Protein AF-A0A453EXH3-F1 (afdb_monomer_lite)

Structure (mmCIF, N/CA/C/O backbone):
data_AF-A0A453EXH3-F1
#
_entry.id   AF-A0A453EXH3-F1
#
loop_
_atom_site.group_PDB
_atom_site.id
_atom_site.type_symbol
_atom_site.label_atom_id
_atom_site.label_alt_id
_atom_site.label_comp_id
_atom_site.label_asym_id
_atom_site.label_entity_id
_atom_site.label_seq_id
_atom_site.pdbx_PDB_ins_code
_atom_site.Cartn_x
_atom_site.Cartn_y
_atom_site.Cartn_z
_atom_site.occupancy
_atom_site.B_iso_or_equiv
_atom_site.auth_seq_id
_atom_site.auth_comp_id
_atom_site.auth_asym_id
_atom_site.auth_atom_id
_atom_site.pdbx_PDB_model_num
ATOM 1 N N . GLY A 1 1 ? 1.437 4.908 -8.042 1.00 78.19 1 GLY A N 1
ATOM 2 C CA . GLY A 1 1 ? 0.733 6.163 -8.399 1.00 78.19 1 GLY A CA 1
ATOM 3 C C . GLY A 1 1 ? -0.596 5.857 -9.071 1.00 78.19 1 GLY A C 1
ATOM 4 O O . GLY A 1 1 ? -0.788 4.722 -9.489 1.00 78.19 1 GLY A O 1
ATOM 5 N N . MET A 1 2 ? -1.505 6.835 -9.167 1.00 94.2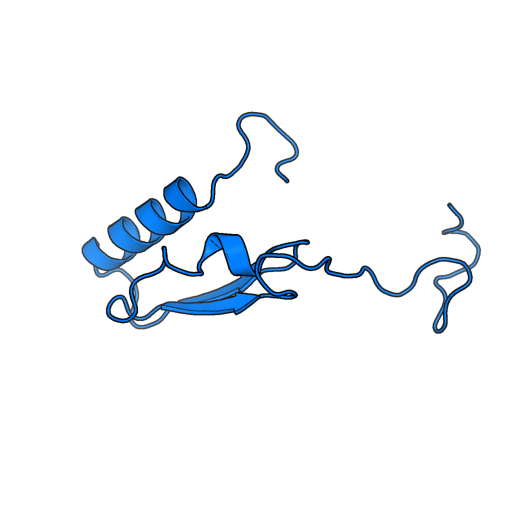5 2 MET A N 1
ATOM 6 C CA . MET A 1 2 ? -2.793 6.690 -9.872 1.00 94.25 2 MET A CA 1
ATOM 7 C C . MET A 1 2 ? -2.684 7.206 -11.319 1.00 94.25 2 MET A C 1
ATOM 9 O O . MET A 1 2 ? -1.978 8.189 -11.540 1.00 94.25 2 MET A O 1
ATOM 13 N N . PRO A 1 3 ? -3.387 6.604 -12.299 1.00 96.88 3 PRO A N 1
ATOM 14 C CA . PRO A 1 3 ? -3.364 7.059 -13.696 1.00 96.88 3 PRO A CA 1
ATOM 15 C C . PRO A 1 3 ? -4.130 8.375 -13.924 1.00 96.88 3 PRO A C 1
ATOM 17 O O . PRO A 1 3 ? -4.054 8.958 -15.002 1.00 96.88 3 PRO A O 1
ATOM 20 N N . THR A 1 4 ? -4.879 8.843 -12.923 1.00 96.56 4 THR A N 1
ATOM 21 C CA . THR A 1 4 ? -5.640 10.098 -12.933 1.00 96.56 4 THR A CA 1
ATOM 22 C C . THR A 1 4 ? -5.427 10.855 -11.627 1.00 96.56 4 THR A C 1
ATOM 24 O O . THR A 1 4 ? -5.103 10.246 -10.609 1.00 96.56 4 THR A O 1
ATOM 27 N N . TYR A 1 5 ? -5.666 12.168 -11.641 1.00 94.88 5 TYR A N 1
ATOM 28 C CA . TYR A 1 5 ? -5.660 12.984 -10.426 1.00 94.88 5 TYR A CA 1
ATOM 29 C C . TYR A 1 5 ? -7.002 12.933 -9.672 1.00 94.88 5 TYR A C 1
ATOM 31 O O . TYR A 1 5 ? -8.048 12.821 -10.319 1.00 94.88 5 TYR A O 1
ATOM 39 N N . PRO A 1 6 ? -6.987 13.093 -8.331 1.00 95.62 6 PRO A N 1
ATOM 40 C CA . PRO A 1 6 ? -5.800 13.165 -7.465 1.00 95.62 6 PRO A CA 1
ATOM 41 C C . PRO A 1 6 ? -5.124 11.793 -7.260 1.00 95.62 6 PRO A C 1
ATOM 43 O O . PRO A 1 6 ? -5.697 10.753 -7.580 1.00 95.62 6 PRO A O 1
ATOM 46 N N . TYR A 1 7 ? -3.894 11.793 -6.732 1.00 97.38 7 TYR A N 1
ATOM 47 C CA . TYR A 1 7 ? -3.219 10.561 -6.308 1.00 97.38 7 TYR A CA 1
ATOM 48 C C . TYR A 1 7 ? -3.862 9.967 -5.049 1.00 97.38 7 TYR A C 1
ATOM 50 O O . TYR A 1 7 ? -4.573 10.652 -4.321 1.00 97.38 7 TYR A O 1
ATOM 58 N N . LEU A 1 8 ? -3.595 8.682 -4.799 1.00 97.56 8 LEU A N 1
ATOM 59 C CA . LEU A 1 8 ? -3.986 8.011 -3.565 1.00 97.56 8 LEU A CA 1
ATOM 60 C C . LEU A 1 8 ? -2.931 8.282 -2.489 1.00 97.56 8 LEU A C 1
ATOM 62 O O . LEU A 1 8 ? -1.809 7.787 -2.602 1.00 97.56 8 LEU A O 1
ATOM 66 N N . TYR A 1 9 ? -3.296 9.056 -1.472 1.00 97.62 9 TYR A N 1
ATOM 67 C CA . TYR A 1 9 ? -2.454 9.296 -0.304 1.00 97.62 9 TYR A CA 1
ATOM 68 C C . TYR A 1 9 ? -2.652 8.192 0.747 1.00 97.62 9 TYR A C 1
ATOM 70 O O . TYR A 1 9 ? -3.704 7.549 0.809 1.00 97.62 9 TYR A O 1
ATOM 78 N N . GLY A 1 10 ? -1.611 7.917 1.539 1.00 97.81 10 GLY A N 1
ATOM 79 C CA . GLY A 1 10 ? -1.625 6.812 2.504 1.00 97.81 10 GLY A CA 1
ATOM 80 C C . GLY A 1 10 ? -2.605 7.023 3.659 1.00 97.81 10 GLY A C 1
ATOM 81 O O . GLY A 1 10 ? -3.306 6.091 4.053 1.00 97.81 10 GLY A O 1
ATOM 82 N N . ASP A 1 11 ? -2.723 8.255 4.146 1.00 98.25 11 ASP A N 1
ATOM 83 C CA . ASP A 1 11 ? -3.696 8.651 5.165 1.00 98.25 11 ASP A CA 1
ATOM 84 C C . ASP A 1 11 ? -5.141 8.494 4.670 1.00 98.25 11 ASP A C 1
ATOM 86 O O . ASP A 1 11 ? -5.954 7.870 5.357 1.00 98.25 11 ASP A O 1
ATOM 90 N N . ASP A 1 12 ? -5.435 8.940 3.447 1.00 98.50 12 ASP A N 1
ATOM 91 C CA . ASP A 1 12 ? -6.743 8.751 2.809 1.00 98.50 12 ASP A CA 1
ATOM 92 C C . ASP A 1 12 ? -7.115 7.261 2.705 1.00 98.50 12 ASP A C 1
ATOM 94 O O . ASP A 1 12 ? -8.240 6.859 3.033 1.00 98.50 12 ASP A O 1
ATOM 98 N N . LEU A 1 13 ? -6.170 6.417 2.271 1.00 98.44 13 LEU A N 1
ATOM 99 C CA . LEU A 1 13 ? -6.376 4.970 2.166 1.00 98.44 13 LEU A CA 1
ATOM 100 C C . LEU A 1 13 ? -6.682 4.349 3.535 1.00 98.44 13 LEU A C 1
ATOM 102 O O . LEU A 1 13 ? -7.658 3.604 3.685 1.00 98.44 13 LEU A O 1
ATOM 106 N N . VAL A 1 14 ? -5.866 4.659 4.540 1.00 98.62 14 VAL A N 1
ATOM 107 C CA . VAL A 1 14 ? -6.022 4.140 5.902 1.00 98.62 14 VAL A CA 1
ATOM 108 C C . VAL A 1 14 ? -7.342 4.600 6.524 1.00 98.62 14 VAL A C 1
ATOM 110 O O . VAL A 1 14 ? -8.018 3.811 7.191 1.00 98.62 14 VAL A O 1
ATOM 113 N N . ASP A 1 15 ? -7.775 5.830 6.271 1.00 98.75 15 ASP A N 1
ATOM 114 C CA . ASP A 1 15 ? -9.055 6.332 6.768 1.00 98.75 15 ASP A CA 1
ATOM 115 C C . ASP A 1 15 ? -10.252 5.614 6.142 1.00 98.75 15 ASP A C 1
ATOM 117 O O . ASP A 1 15 ? -11.250 5.345 6.824 1.00 98.75 15 ASP A O 1
ATOM 121 N N . VAL A 1 16 ? -10.160 5.218 4.873 1.00 98.62 16 VAL A N 1
ATOM 122 C CA . VAL A 1 16 ? -11.172 4.356 4.249 1.00 98.62 16 VAL A CA 1
ATOM 123 C C . VAL A 1 16 ? -11.167 2.954 4.864 1.00 98.62 16 VAL A C 1
ATOM 125 O O . VAL A 1 16 ? -12.247 2.402 5.095 1.00 98.62 16 VAL A O 1
ATOM 128 N N . LEU A 1 17 ? -10.005 2.389 5.210 1.00 98.75 17 LEU A N 1
ATOM 129 C CA . LEU A 1 17 ? -9.934 1.101 5.918 1.00 98.75 17 LEU A CA 1
ATOM 130 C C . LEU A 1 17 ? -10.587 1.180 7.306 1.00 98.75 17 LEU A C 1
ATOM 132 O O . LEU A 1 17 ? -11.393 0.312 7.649 1.00 98.75 17 LEU A O 1
ATOM 136 N N . LYS A 1 18 ? -10.349 2.256 8.065 1.00 98.69 18 LYS A N 1
ATOM 137 C CA . LYS A 1 18 ? -11.036 2.507 9.347 1.00 98.69 18 LYS A CA 1
ATOM 138 C C . LYS A 1 18 ? -12.553 2.618 9.165 1.00 98.69 18 LYS A C 1
ATOM 140 O O . LYS A 1 18 ? -13.309 2.007 9.918 1.00 98.69 18 LYS A O 1
ATOM 145 N N . LYS A 1 19 ? -13.024 3.339 8.141 1.00 98.81 19 LYS A N 1
ATOM 146 C CA . LYS A 1 19 ? -14.464 3.424 7.813 1.00 98.81 19 LYS A CA 1
ATOM 147 C C . LYS A 1 19 ? -15.044 2.052 7.465 1.00 98.81 19 LYS A C 1
ATOM 149 O O . LYS A 1 19 ? -16.141 1.713 7.906 1.00 98.81 19 LYS A O 1
ATOM 154 N N . LYS A 1 20 ? -14.308 1.243 6.700 1.00 98.69 20 LYS A N 1
ATOM 155 C CA . LYS A 1 20 ? -14.717 -0.113 6.319 1.00 98.69 20 LYS A CA 1
ATOM 156 C C . LYS A 1 20 ? -14.815 -1.036 7.538 1.00 98.69 20 LYS A C 1
ATOM 158 O O . LYS A 1 20 ? -15.755 -1.832 7.602 1.00 98.69 20 LYS A O 1
ATOM 163 N N . HIS A 1 21 ? -13.897 -0.893 8.497 1.00 98.56 21 HIS A N 1
ATOM 164 C CA . HIS A 1 21 ? -13.938 -1.580 9.788 1.00 98.56 21 HIS A CA 1
ATOM 165 C C . HIS A 1 21 ? -15.160 -1.163 10.609 1.00 98.56 21 HIS A C 1
ATOM 167 O O . HIS A 1 21 ? -15.931 -2.018 11.035 1.00 98.56 21 HIS A O 1
ATOM 173 N N . ALA A 1 22 ? -15.388 0.147 10.757 1.00 98.69 22 ALA A N 1
ATOM 174 C CA . ALA A 1 22 ? -16.526 0.696 11.495 1.00 98.69 22 ALA A CA 1
ATOM 175 C C . ALA A 1 22 ? -17.879 0.249 10.916 1.00 98.69 22 ALA A C 1
ATOM 177 O O . ALA A 1 22 ? -18.848 0.081 11.651 1.00 98.69 22 ALA A O 1
ATOM 178 N N . ALA A 1 23 ? -17.944 0.003 9.605 1.00 98.69 23 ALA A N 1
ATOM 179 C CA . ALA A 1 23 ? -19.125 -0.560 8.960 1.00 98.69 23 ALA A CA 1
ATOM 180 C C . ALA A 1 23 ? -19.374 -2.046 9.303 1.00 98.69 23 ALA A C 1
ATOM 182 O O . ALA A 1 23 ? -20.440 -2.563 8.981 1.00 98.69 23 ALA A O 1
ATOM 183 N N . GLY A 1 24 ? -18.413 -2.761 9.899 1.00 98.31 24 GLY A N 1
ATOM 184 C CA . GLY A 1 24 ? -18.565 -4.165 10.306 1.00 98.31 24 GLY A CA 1
ATOM 185 C C . GLY A 1 24 ? -18.766 -5.136 9.138 1.00 98.31 24 GLY A C 1
ATOM 186 O O . GLY A 1 24 ? -19.367 -6.194 9.297 1.00 98.31 24 GLY A O 1
ATOM 187 N N . THR A 1 25 ? -18.303 -4.772 7.939 1.00 98.56 25 THR A N 1
ATOM 188 C CA . THR A 1 25 ? -18.624 -5.496 6.691 1.00 98.56 25 THR A CA 1
ATOM 189 C C . THR A 1 25 ? -17.537 -6.473 6.233 1.00 98.56 25 THR A C 1
ATOM 191 O O . THR A 1 25 ? -17.546 -6.911 5.083 1.00 98.56 25 THR A O 1
ATOM 194 N N . TYR A 1 26 ? -16.590 -6.820 7.106 1.00 98.50 26 TYR A N 1
ATOM 195 C CA . TYR A 1 26 ? -15.638 -7.913 6.905 1.00 98.50 26 TYR A CA 1
ATOM 196 C C . TYR A 1 26 ? -15.263 -8.545 8.248 1.00 98.50 26 TYR A C 1
ATOM 198 O O . TYR A 1 26 ? -15.315 -7.892 9.286 1.00 98.50 26 TYR A O 1
ATOM 206 N N . LYS A 1 27 ? -14.865 -9.822 8.218 1.00 98.19 27 LYS A N 1
ATOM 207 C CA . LYS A 1 27 ? -14.283 -10.508 9.383 1.00 98.19 27 LYS A CA 1
ATOM 208 C C . LYS A 1 27 ? -12.775 -10.270 9.478 1.00 98.19 27 LYS A C 1
ATOM 210 O O . LYS A 1 27 ? -12.256 -9.987 10.551 1.00 98.19 27 LYS A O 1
ATOM 215 N N . SER A 1 28 ? -12.079 -10.404 8.352 1.00 98.44 28 SER A N 1
ATOM 216 C CA . SER A 1 28 ? -10.647 -10.119 8.211 1.00 98.44 28 SER A CA 1
ATOM 217 C C . SER A 1 28 ? -10.367 -9.649 6.783 1.00 98.44 28 SER A C 1
ATOM 219 O O . SER A 1 28 ? -11.071 -10.070 5.862 1.00 98.44 28 SER A O 1
ATOM 221 N N . LEU A 1 29 ? -9.374 -8.780 6.604 1.00 98.75 29 LEU A N 1
ATOM 222 C CA . LEU A 1 29 ? -8.965 -8.242 5.303 1.00 98.75 29 LEU A CA 1
ATOM 223 C C . LEU A 1 29 ? -7.447 -8.366 5.148 1.00 98.75 29 LEU A C 1
ATOM 225 O O . LEU A 1 29 ? -6.708 -8.093 6.089 1.00 98.75 29 LEU A O 1
ATOM 229 N N . VAL A 1 30 ? -6.990 -8.770 3.961 1.00 98.69 30 VAL A N 1
ATOM 230 C CA . VAL A 1 30 ? -5.563 -8.843 3.613 1.00 98.69 30 VAL A CA 1
ATOM 231 C C . VAL A 1 30 ? -5.258 -7.835 2.509 1.00 98.69 30 VAL A C 1
ATOM 233 O O . VAL A 1 30 ? -6.012 -7.753 1.539 1.00 98.69 30 VAL A O 1
ATOM 236 N N . PHE A 1 31 ? -4.165 -7.085 2.654 1.00 98.75 31 PHE A N 1
ATOM 237 C CA . PHE A 1 31 ? -3.701 -6.093 1.687 1.00 98.75 31 PHE A CA 1
ATOM 238 C C . PHE A 1 31 ? -2.249 -6.390 1.277 1.00 98.75 31 PHE A C 1
ATOM 240 O O . PHE A 1 31 ? -1.342 -6.322 2.101 1.00 98.75 31 PHE A O 1
ATOM 247 N N . TYR A 1 32 ? -2.024 -6.703 -0.000 1.00 98.62 32 TYR A N 1
ATOM 248 C CA . TYR A 1 32 ? -0.687 -6.790 -0.598 1.00 98.62 32 TYR A CA 1
ATOM 249 C C . TYR A 1 32 ? -0.436 -5.515 -1.403 1.00 98.62 32 TYR A C 1
ATOM 251 O O . TYR A 1 32 ? -1.250 -5.182 -2.267 1.00 98.62 32 TYR A O 1
ATOM 259 N N . LEU A 1 33 ? 0.646 -4.791 -1.113 1.00 98.62 33 LEU A N 1
ATOM 260 C CA . LEU A 1 33 ? 0.954 -3.516 -1.763 1.00 98.62 33 LEU A CA 1
ATOM 261 C C . LEU A 1 33 ? 2.317 -3.554 -2.460 1.00 98.62 33 LEU A C 1
ATOM 263 O O . LEU A 1 33 ? 3.348 -3.677 -1.806 1.00 98.62 33 LEU A O 1
ATOM 267 N N . GLU A 1 34 ? 2.299 -3.384 -3.781 1.00 98.50 34 GLU A N 1
ATOM 268 C CA . GLU A 1 34 ? 3.487 -3.226 -4.621 1.00 98.50 34 GLU A CA 1
ATOM 269 C C . GLU A 1 34 ? 3.672 -1.749 -4.989 1.00 98.50 34 GLU A C 1
ATOM 271 O O . GLU A 1 34 ? 2.852 -1.178 -5.715 1.00 98.50 34 GLU A O 1
ATOM 276 N N . ALA A 1 35 ? 4.722 -1.135 -4.448 1.00 98.50 35 ALA A N 1
ATOM 277 C CA . ALA A 1 35 ? 5.222 0.188 -4.804 1.00 98.50 35 ALA A CA 1
ATOM 278 C C . ALA A 1 35 ? 6.577 0.429 -4.121 1.00 98.50 35 ALA A C 1
ATOM 280 O O . ALA A 1 35 ? 6.851 -0.141 -3.061 1.00 98.50 35 ALA A O 1
ATOM 281 N N . CYS A 1 36 ? 7.377 1.339 -4.679 1.00 98.25 36 CYS A N 1
ATOM 282 C CA . CYS A 1 36 ? 8.500 1.919 -3.953 1.00 98.25 36 CYS A CA 1
ATOM 283 C C . CYS A 1 36 ? 8.004 2.626 -2.690 1.00 98.25 36 CYS A C 1
ATOM 285 O O . CYS A 1 36 ? 6.884 3.152 -2.666 1.00 98.25 36 CYS A O 1
ATOM 287 N N . GLU A 1 37 ? 8.822 2.582 -1.639 1.00 98.50 37 GLU A N 1
ATOM 288 C CA . GLU A 1 37 ? 8.519 3.150 -0.326 1.00 98.50 37 GLU A CA 1
ATOM 289 C C . GLU A 1 37 ? 7.150 2.693 0.230 1.00 98.50 37 GLU A C 1
ATOM 291 O O . GLU A 1 37 ? 6.505 3.401 1.007 1.00 98.50 37 GLU A O 1
ATOM 296 N N . SER A 1 38 ? 6.663 1.511 -0.173 1.00 98.62 38 SER A N 1
ATOM 297 C CA . SER A 1 38 ? 5.299 1.045 0.124 1.00 98.62 38 SER A CA 1
ATOM 298 C C . SER A 1 38 ? 5.037 0.859 1.617 1.00 98.62 38 SER A C 1
ATOM 300 O O . SER A 1 38 ? 3.891 1.008 2.049 1.00 98.62 38 SER A O 1
ATOM 302 N N . GLY A 1 39 ? 6.077 0.617 2.421 1.00 98.62 39 GLY A N 1
ATOM 303 C CA . GLY A 1 39 ? 5.984 0.596 3.882 1.00 98.62 39 GLY A CA 1
ATOM 304 C C . GLY A 1 39 ? 5.427 1.900 4.463 1.00 98.62 39 GLY A C 1
ATOM 305 O O . GLY A 1 39 ? 4.613 1.861 5.386 1.00 98.62 39 GLY A O 1
ATOM 306 N N . SER A 1 40 ? 5.756 3.046 3.853 1.00 98.50 40 SER A N 1
ATOM 307 C CA . SER A 1 40 ? 5.339 4.380 4.319 1.00 98.50 40 SER A CA 1
ATOM 308 C C . SER A 1 40 ? 3.822 4.598 4.287 1.00 98.50 40 SER A C 1
ATOM 310 O O . SER A 1 40 ? 3.300 5.465 4.984 1.00 98.50 40 SER A O 1
ATOM 312 N N . ILE A 1 41 ? 3.089 3.792 3.511 1.00 98.56 41 ILE A N 1
ATOM 313 C CA . ILE A 1 41 ? 1.629 3.874 3.398 1.00 98.56 41 ILE A CA 1
ATOM 314 C C . ILE A 1 41 ? 0.926 3.377 4.669 1.00 98.56 41 ILE A C 1
ATOM 316 O O . ILE A 1 41 ? -0.185 3.816 4.968 1.00 98.56 41 ILE A O 1
ATOM 320 N N . PHE A 1 42 ? 1.555 2.474 5.427 1.00 98.56 42 PHE A N 1
ATOM 321 C CA . PHE A 1 42 ? 0.947 1.853 6.608 1.00 98.56 42 PHE A CA 1
ATOM 322 C C . PHE A 1 42 ? 1.749 2.064 7.893 1.00 98.56 42 PHE A C 1
ATOM 324 O O . PHE A 1 42 ? 1.148 2.074 8.971 1.00 98.56 42 PHE A O 1
ATOM 331 N N . GLU A 1 43 ? 3.069 2.241 7.810 1.00 98.38 43 GLU A N 1
ATOM 332 C CA . GLU A 1 43 ? 3.936 2.431 8.973 1.00 98.38 43 GLU A CA 1
ATOM 333 C C . GLU A 1 43 ? 3.522 3.677 9.770 1.00 98.38 43 GLU A C 1
ATOM 335 O O . GLU A 1 43 ? 3.479 4.791 9.256 1.00 98.38 43 GLU A O 1
ATOM 340 N N . GLY A 1 44 ? 3.134 3.478 11.033 1.00 97.88 44 GLY A N 1
ATOM 341 C CA . GLY A 1 44 ? 2.621 4.547 11.898 1.00 97.88 44 GLY A CA 1
ATOM 342 C C . GLY A 1 44 ? 1.202 5.043 11.574 1.00 97.88 44 GLY A C 1
ATOM 343 O O . GLY A 1 44 ? 0.670 5.852 12.334 1.00 97.88 44 GLY A O 1
ATOM 344 N N . LEU A 1 45 ? 0.565 4.550 10.505 1.00 98.44 45 LEU A N 1
ATOM 345 C CA . LEU A 1 45 ? -0.770 4.977 10.065 1.00 98.44 45 LEU A CA 1
ATOM 346 C C . LEU A 1 45 ? -1.845 3.903 10.284 1.00 98.44 45 LEU A C 1
ATOM 348 O O . LEU A 1 45 ? -2.928 4.213 10.792 1.00 98.44 45 LEU A O 1
ATOM 352 N N . LEU A 1 46 ? -1.574 2.648 9.910 1.00 98.44 46 LEU A N 1
ATOM 353 C CA . LEU A 1 46 ? -2.537 1.548 9.995 1.00 98.44 46 LEU A CA 1
ATOM 354 C C . LEU A 1 46 ? -2.663 1.046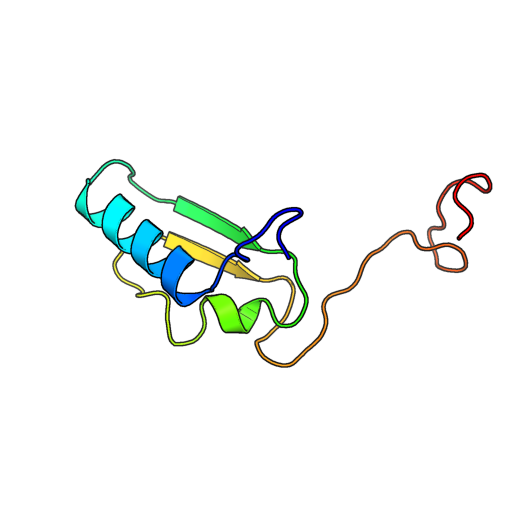 11.448 1.00 98.44 46 LEU A C 1
ATOM 356 O O . LEU A 1 46 ? -1.680 0.565 12.011 1.00 98.44 46 LEU A O 1
ATOM 360 N N . PRO A 1 47 ? -3.852 1.113 12.074 1.00 98.12 47 PRO A N 1
ATOM 361 C CA . PRO A 1 47 ? -4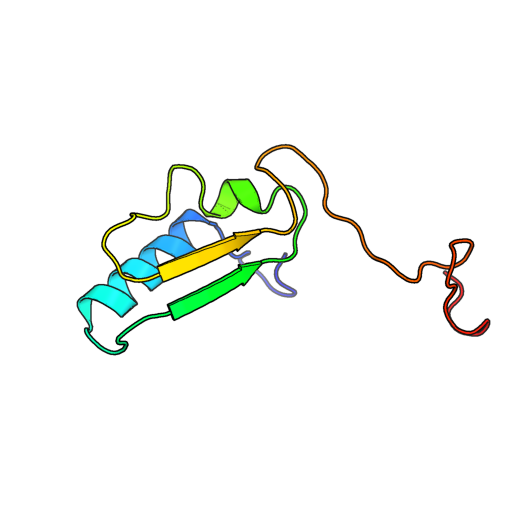.039 0.588 13.421 1.00 98.12 47 PRO A CA 1
ATOM 362 C C . PRO A 1 47 ? -4.096 -0.949 13.429 1.00 98.12 47 PRO A C 1
ATOM 364 O O . PRO A 1 47 ? -4.580 -1.581 12.491 1.00 98.12 47 PRO A O 1
ATOM 367 N N . ASN A 1 48 ? -3.642 -1.560 14.525 1.00 97.50 48 ASN A N 1
ATOM 368 C CA . ASN A 1 48 ? -3.499 -3.019 14.643 1.00 97.50 48 ASN A CA 1
ATOM 369 C C . ASN A 1 48 ? -4.775 -3.750 15.110 1.00 97.50 48 ASN A C 1
ATOM 371 O O . ASN A 1 48 ? -4.784 -4.976 15.205 1.00 97.50 48 ASN A O 1
ATOM 375 N N . AS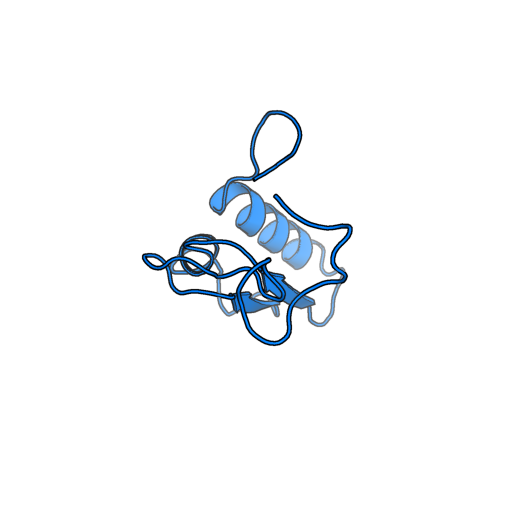P A 1 49 ? -5.849 -3.027 15.422 1.00 97.81 49 ASP A N 1
ATOM 376 C CA . ASP A 1 49 ? -7.083 -3.554 16.020 1.00 97.81 49 ASP A CA 1
ATOM 377 C C . ASP A 1 49 ? -8.273 -3.605 15.048 1.00 97.81 49 ASP A C 1
ATOM 379 O O . ASP A 1 49 ? -9.368 -4.015 15.428 1.00 97.81 49 ASP A O 1
ATOM 383 N N . ILE A 1 50 ? -8.060 -3.276 13.769 1.00 98.50 50 ILE A N 1
ATOM 384 C CA . ILE A 1 50 ? -9.134 -3.259 12.766 1.00 98.50 50 ILE A CA 1
ATOM 385 C C . ILE A 1 50 ? -9.247 -4.553 11.945 1.00 98.50 50 ILE A C 1
ATOM 387 O O . ILE A 1 50 ? -10.040 -4.625 11.009 1.00 98.50 50 ILE A O 1
ATOM 391 N N . GLY A 1 51 ? -8.482 -5.602 12.261 1.00 98.06 51 GLY A N 1
ATOM 392 C CA . GLY A 1 51 ? -8.558 -6.888 11.549 1.00 98.06 51 GLY A CA 1
ATOM 393 C C . GLY A 1 51 ? -8.073 -6.832 10.092 1.00 98.06 51 GLY A C 1
ATOM 394 O O . GLY A 1 51 ? -8.560 -7.593 9.250 1.00 98.06 51 GLY A O 1
ATOM 395 N N . VAL A 1 52 ? -7.146 -5.916 9.799 1.00 98.81 52 VAL A N 1
ATOM 396 C CA . VAL A 1 52 ? -6.444 -5.800 8.515 1.00 98.81 52 VAL A CA 1
ATOM 397 C C . VAL A 1 52 ? -5.017 -6.309 8.695 1.00 98.81 52 VAL A C 1
ATOM 399 O O . VAL A 1 52 ? -4.316 -5.866 9.598 1.00 98.81 52 VAL A O 1
ATOM 402 N N . TYR A 1 53 ? -4.584 -7.219 7.827 1.00 98.56 53 TYR A N 1
ATOM 403 C CA . TYR A 1 53 ? -3.185 -7.617 7.698 1.00 98.56 53 TYR A CA 1
ATOM 404 C C . TYR A 1 53 ? -2.634 -7.063 6.387 1.00 98.56 53 TYR A C 1
ATOM 406 O O . TYR A 1 53 ? -3.208 -7.314 5.327 1.00 98.56 53 TYR A O 1
ATOM 414 N N . ALA A 1 54 ? -1.536 -6.316 6.453 1.00 98.62 54 ALA A N 1
ATOM 415 C CA . ALA A 1 54 ? -0.895 -5.734 5.284 1.00 98.62 54 ALA A CA 1
ATOM 416 C C . ALA A 1 54 ? 0.553 -6.211 5.169 1.00 98.62 54 ALA A C 1
ATOM 418 O O . ALA A 1 54 ? 1.253 -6.360 6.170 1.00 98.62 54 ALA A O 1
ATOM 419 N N . THR A 1 55 ? 1.003 -6.424 3.939 1.00 98.69 55 THR A N 1
ATOM 420 C CA . THR A 1 55 ? 2.419 -6.600 3.621 1.00 98.69 55 THR A CA 1
ATOM 421 C C . THR A 1 55 ? 2.757 -5.791 2.378 1.00 98.69 55 THR A C 1
ATOM 423 O O . THR A 1 55 ? 1.929 -5.619 1.476 1.00 98.69 55 THR A O 1
ATOM 426 N N . THR A 1 56 ? 3.961 -5.241 2.382 1.00 98.75 56 THR A N 1
ATOM 427 C CA . THR A 1 56 ? 4.448 -4.268 1.414 1.00 98.75 56 THR A CA 1
ATOM 428 C C . THR A 1 56 ? 5.676 -4.833 0.716 1.00 98.75 56 THR A C 1
ATOM 430 O O . THR A 1 56 ? 6.424 -5.617 1.303 1.00 98.75 56 THR A O 1
ATOM 433 N N . ALA A 1 57 ? 5.868 -4.464 -0.546 1.00 98.75 57 ALA A N 1
ATOM 434 C CA . ALA A 1 57 ? 7.018 -4.901 -1.332 1.00 98.75 57 ALA A CA 1
ATOM 435 C C . ALA A 1 57 ? 8.346 -4.336 -0.806 1.00 98.75 57 ALA A C 1
ATOM 437 O O . ALA A 1 57 ? 9.396 -4.939 -1.011 1.00 98.75 57 ALA A O 1
ATOM 438 N N . SER A 1 58 ? 8.289 -3.189 -0.129 1.00 98.75 58 SER A N 1
ATOM 439 C CA . SER A 1 58 ? 9.446 -2.479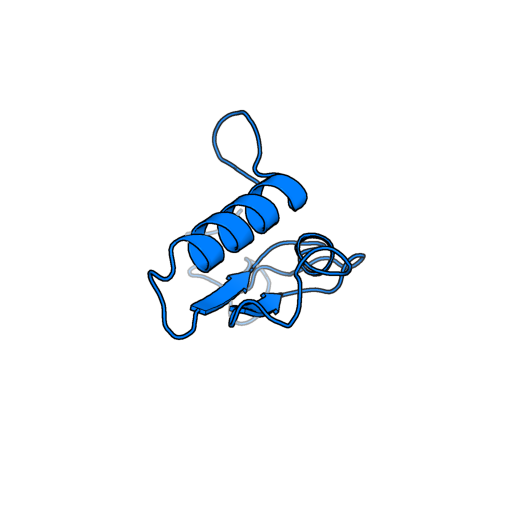 0.400 1.00 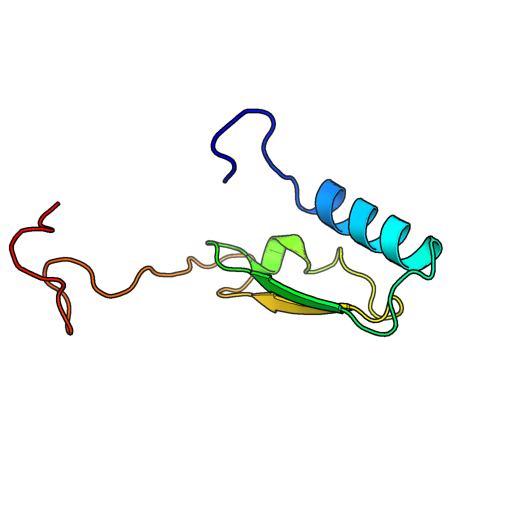98.75 58 SER A CA 1
ATOM 440 C C . SER A 1 58 ? 9.143 -1.834 1.757 1.00 98.75 58 SER A C 1
ATOM 442 O O . SER A 1 58 ? 7.979 -1.738 2.175 1.00 98.75 58 SER A O 1
ATOM 444 N N . ASN A 1 59 ? 10.186 -1.406 2.468 1.00 98.56 59 ASN A N 1
ATOM 445 C CA . ASN A 1 59 ? 10.060 -0.554 3.654 1.00 98.56 59 ASN A CA 1
ATOM 446 C C . ASN A 1 59 ? 9.654 0.898 3.288 1.00 98.56 59 ASN A C 1
ATOM 448 O O . ASN A 1 59 ? 9.261 1.180 2.157 1.00 98.56 59 ASN A O 1
ATOM 452 N N . ALA A 1 60 ? 9.672 1.821 4.254 1.00 98.56 60 ALA A N 1
ATOM 453 C CA . ALA A 1 60 ? 9.238 3.209 4.058 1.00 98.56 60 ALA A CA 1
ATOM 454 C C . ALA A 1 60 ? 10.221 4.107 3.279 1.00 98.56 60 ALA A C 1
ATOM 456 O O . ALA A 1 60 ? 9.847 5.212 2.894 1.00 98.56 60 ALA A O 1
ATOM 457 N N . GLU A 1 61 ? 11.454 3.657 3.053 1.00 98.50 61 GLU A N 1
ATOM 458 C CA . GLU A 1 61 ? 12.558 4.466 2.518 1.00 98.50 61 GLU A CA 1
ATOM 459 C C . GLU A 1 61 ? 13.299 3.794 1.348 1.00 98.50 61 GLU A C 1
ATOM 461 O O . GLU A 1 61 ? 14.235 4.375 0.799 1.00 98.50 61 GLU A O 1
ATOM 466 N N . GLU A 1 62 ? 12.910 2.575 0.962 1.00 98.25 62 GLU A N 1
ATOM 467 C CA . GLU A 1 62 ? 13.554 1.818 -0.110 1.00 98.25 62 GLU A CA 1
ATOM 468 C C . GLU A 1 62 ? 12.623 1.575 -1.306 1.00 98.25 62 GLU A C 1
ATOM 470 O O . GLU A 1 62 ? 11.401 1.407 -1.183 1.00 98.25 62 GLU A O 1
ATOM 475 N N . SER A 1 63 ? 13.245 1.469 -2.479 1.00 98.50 63 SER A N 1
ATOM 476 C CA . SER A 1 63 ? 12.555 1.128 -3.715 1.00 98.50 63 SER A CA 1
ATOM 477 C C . SER A 1 63 ? 12.130 -0.338 -3.740 1.00 98.50 63 SER A C 1
ATOM 479 O O . SER A 1 63 ? 12.840 -1.218 -3.252 1.00 98.50 63 SER A O 1
ATOM 481 N N . SER A 1 64 ? 10.996 -0.599 -4.384 1.00 98.38 64 SER A N 1
ATOM 482 C CA . SER A 1 64 ? 10.639 -1.934 -4.853 1.00 98.38 64 SER A CA 1
ATOM 483 C C . SER A 1 64 ? 11.093 -2.112 -6.304 1.00 98.38 64 SER A C 1
ATOM 485 O O . SER A 1 64 ? 11.517 -1.155 -6.960 1.00 98.38 64 SER A O 1
ATOM 487 N N . TRP A 1 65 ? 11.042 -3.343 -6.813 1.00 97.81 65 TRP A N 1
ATOM 488 C CA . TRP A 1 65 ? 11.624 -3.669 -8.111 1.00 97.81 65 TRP A CA 1
ATOM 489 C C . TRP A 1 65 ? 10.647 -4.425 -8.993 1.00 97.81 65 TRP A C 1
ATOM 491 O O . TRP A 1 65 ? 10.058 -5.429 -8.594 1.00 97.81 65 TRP A O 1
ATOM 501 N N . GLY A 1 66 ? 10.550 -3.969 -10.241 1.00 96.75 66 GLY A N 1
ATOM 502 C CA . GLY A 1 66 ? 10.030 -4.801 -11.313 1.00 96.75 66 GLY A CA 1
ATOM 503 C C . GLY A 1 66 ? 10.922 -6.026 -11.521 1.00 96.75 66 GLY A C 1
ATOM 504 O O . GLY A 1 66 ? 12.104 -6.036 -11.181 1.00 96.75 66 GLY A O 1
ATOM 505 N N . THR A 1 67 ? 10.347 -7.067 -12.104 1.00 97.06 67 THR A N 1
ATOM 506 C CA . THR A 1 67 ? 11.073 -8.266 -12.521 1.00 97.06 67 THR A CA 1
ATOM 507 C C . THR A 1 67 ? 10.788 -8.541 -13.995 1.00 97.06 67 THR A C 1
ATOM 509 O O . THR A 1 67 ? 9.874 -7.946 -14.568 1.00 97.06 67 THR A O 1
ATOM 512 N N . TYR A 1 68 ? 11.572 -9.429 -14.606 1.00 95.50 68 TYR A N 1
ATOM 513 C CA . TYR A 1 68 ? 11.506 -9.736 -16.038 1.00 95.50 68 TYR A CA 1
ATOM 514 C C . TYR A 1 68 ? 11.791 -8.519 -16.931 1.00 95.50 68 TYR A C 1
ATOM 516 O O . TYR A 1 68 ? 11.105 -8.281 -17.923 1.00 95.50 68 TYR A O 1
ATOM 524 N N . CYS A 1 69 ? 12.807 -7.737 -16.567 1.00 95.56 69 CYS A N 1
ATOM 525 C CA . CYS A 1 69 ? 13.259 -6.585 -17.343 1.00 95.56 69 CYS A CA 1
ATOM 526 C C . CYS A 1 69 ? 14.144 -7.023 -18.530 1.00 95.56 69 CYS A C 1
ATOM 528 O O . CYS A 1 69 ? 14.892 -8.001 -18.398 1.00 95.56 69 CYS A O 1
ATOM 530 N N . PRO A 1 70 ? 14.119 -6.315 -19.677 1.00 96.19 70 PRO A N 1
ATOM 531 C CA . PRO A 1 70 ? 15.092 -6.524 -20.750 1.00 96.19 70 PRO A CA 1
ATOM 532 C C . PRO A 1 70 ? 16.530 -6.423 -20.227 1.00 96.19 70 PRO A C 1
ATOM 534 O O . PRO A 1 70 ? 16.866 -5.500 -19.491 1.00 96.19 70 PRO A O 1
ATOM 537 N N . GLY A 1 71 ? 17.372 -7.399 -20.575 1.00 94.38 71 GLY A N 1
ATOM 538 C CA . GLY A 1 71 ? 18.756 -7.493 -20.091 1.00 94.38 71 GLY A CA 1
ATOM 539 C C . GLY A 1 71 ? 18.955 -8.250 -18.767 1.00 94.38 71 GLY A C 1
ATOM 540 O O . GLY A 1 71 ? 20.089 -8.620 -18.472 1.00 94.38 71 GLY A O 1
ATOM 541 N N . GLU A 1 72 ? 17.889 -8.559 -18.020 1.00 96.44 72 GLU A N 1
ATOM 542 C CA . GLU A 1 72 ? 17.942 -9.298 -16.745 1.00 96.44 72 GLU A CA 1
ATOM 543 C C . GLU A 1 72 ? 17.468 -10.757 -16.891 1.00 96.44 72 GLU A C 1
ATOM 545 O O . GLU A 1 72 ? 16.750 -11.080 -17.835 1.00 96.44 72 GLU A O 1
ATOM 550 N N . TYR A 1 73 ? 17.836 -11.662 -15.965 1.00 94.38 73 TYR A N 1
ATOM 551 C CA . TYR A 1 73 ? 17.377 -13.065 -15.989 1.00 94.38 73 TYR A CA 1
ATOM 552 C C . TYR A 1 73 ? 16.268 -13.360 -14.951 1.00 94.38 73 TYR A C 1
ATOM 554 O O . TYR A 1 73 ? 16.463 -13.091 -13.765 1.00 94.38 73 TYR A O 1
ATOM 562 N N . PRO A 1 74 ? 15.161 -14.023 -15.339 1.00 95.50 74 PRO A N 1
ATOM 563 C CA . PRO A 1 74 ? 14.828 -14.396 -16.710 1.00 95.50 74 PRO A CA 1
ATOM 564 C C . PRO A 1 74 ? 14.295 -13.181 -17.483 1.00 95.50 74 PRO A C 1
ATOM 566 O O . PRO A 1 74 ? 13.515 -12.395 -16.952 1.00 95.50 74 PRO A O 1
ATOM 569 N N . SER A 1 75 ? 14.720 -13.034 -18.735 1.00 95.94 75 SER A N 1
ATOM 570 C CA . SER A 1 75 ? 14.341 -11.898 -19.578 1.00 95.94 75 SER A CA 1
ATOM 571 C C . SER A 1 75 ? 12.953 -12.107 -20.193 1.00 95.94 75 SER A C 1
ATOM 573 O O . SER A 1 75 ? 12.542 -13.258 -20.394 1.00 95.94 75 SER A O 1
ATOM 575 N N . PRO A 1 76 ? 12.238 -11.028 -20.554 1.00 96.88 76 PRO A N 1
ATOM 576 C CA . PRO A 1 76 ? 11.004 -11.141 -21.321 1.00 96.88 76 PRO A CA 1
ATOM 577 C C . PRO A 1 76 ? 11.305 -11.578 -22.773 1.00 96.88 76 PRO A C 1
ATOM 579 O O . PRO A 1 76 ? 12.475 -11.638 -23.174 1.00 96.88 76 PRO A O 1
ATOM 582 N N . PRO A 1 77 ? 10.276 -11.909 -23.581 1.00 96.50 77 PRO A N 1
ATOM 583 C CA . PRO A 1 77 ? 10.453 -12.153 -25.011 1.00 96.50 77 PRO A CA 1
ATOM 584 C C . PRO A 1 77 ? 11.112 -10.956 -25.728 1.00 96.50 77 PRO A C 1
ATOM 586 O O . PRO A 1 77 ? 10.866 -9.816 -25.326 1.00 96.50 77 PRO A O 1
ATOM 589 N N . PRO A 1 78 ? 11.919 -11.178 -26.787 1.00 93.94 78 PRO A N 1
ATOM 590 C CA . PRO A 1 78 ? 12.709 -10.117 -27.425 1.00 93.94 78 PRO A CA 1
ATOM 591 C C . PRO A 1 78 ? 11.900 -8.944 -27.997 1.00 93.94 78 PRO A C 1
ATOM 593 O O . PRO A 1 78 ? 12.454 -7.872 -28.206 1.00 93.94 78 PRO A O 1
ATOM 596 N N . GLU A 1 79 ? 10.608 -9.125 -28.276 1.00 95.19 79 GLU A N 1
ATOM 597 C CA . GLU A 1 79 ? 9.718 -8.060 -28.750 1.00 95.19 79 GLU A CA 1
ATOM 598 C C . GLU A 1 79 ? 9.342 -7.026 -27.673 1.00 95.19 79 GLU A C 1
ATOM 600 O O . GLU A 1 79 ? 8.827 -5.963 -28.016 1.00 95.19 79 GLU A O 1
ATOM 605 N N . TYR A 1 80 ? 9.602 -7.316 -26.394 1.00 89.69 80 TYR A N 1
ATOM 606 C CA . TYR A 1 80 ? 9.355 -6.423 -25.256 1.00 89.69 80 TYR A CA 1
ATOM 607 C C . TYR A 1 80 ? 10.625 -5.683 -24.815 1.00 89.69 80 TYR A C 1
ATOM 609 O O . TYR A 1 80 ? 10.881 -5.549 -23.620 1.00 89.69 80 TYR A O 1
ATOM 617 N N . ASP A 1 81 ? 11.425 -5.224 -25.777 1.00 79.50 81 ASP A N 1
ATOM 618 C CA . ASP A 1 81 ? 12.557 -4.334 -25.509 1.00 79.50 81 ASP A CA 1
ATOM 619 C C . ASP A 1 81 ? 12.066 -2.910 -25.174 1.00 79.50 81 ASP A C 1
ATOM 621 O O . ASP A 1 81 ? 10.989 -2.498 -25.625 1.00 79.50 81 ASP A O 1
ATOM 625 N N . THR A 1 82 ? 12.823 -2.176 -24.355 1.00 65.75 82 THR A N 1
ATOM 626 C CA . THR A 1 82 ? 12.479 -0.815 -23.881 1.00 65.75 82 THR A CA 1
ATOM 627 C C . THR A 1 82 ? 13.350 0.260 -24.500 1.00 65.75 82 THR A C 1
ATOM 629 O O . THR A 1 82 ? 14.583 0.057 -24.520 1.00 65.75 82 THR A O 1
#

Sequence (82 aa):
GMPTYPYLYGDDLVDVLKKKHAAGTYKSLVFYLEACESGSIFEGLLPNDIGVYATTASNAEESSWGTYCPGEYPSPPPEYDT

Secondary structure (DSSP, 8-state):
--SSSSP--HHHHHHHHHHHHHTT--S-EEEEE-STTGGGGTTTTS-TTSSEEEEESS-SSS-----S-TTSSSPPPGGG--

InterPro domains:
  IPR001096 Peptidase C13, legumain [PF01650] (1-72)
  IPR001096 Peptidase C13, legumain [PTHR12000] (1-82)

Foldseek 3Di:
DDPDPDDDALLNVQVVLVVVLVVVPDPAEEEEEEFFLQQLSCVVRHDPPSRYHYDYQDHNHGTHDDPQADPDPPHDPPVPHD

Organism: Aegilops tauschii subsp. strangulata (NCBI:txid200361)

pLDDT: mean 96.81, std 4.77, range [65.75, 98.81]

Radius of gyration: 16.5 Å; chains: 1; bounding box: 38×28×45 Å